Protein AF-A0A2W6AN87-F1 (afdb_monomer)

Mean predicted aligned error: 5.64 Å

Nearest PDB structures (foldseek):
  4hks-assembly1_A  TM=5.174E-01  e=5.617E+00  Drosophila melanogaster

Sequence (117 aa):
MNGLIIDWFTMPALILEIGVLLLALALFRYARVLGELLEIIQKPPLEVLVMVAAVVLILTFVIPNYIASAIFSPNLTANAQMKVYLDIFRAVSFIGMLVASVLVAIPSMLYLLWTSR

Structure (mmCIF, N/CA/C/O backbone):
data_AF-A0A2W6AN87-F1
#
_entry.id   AF-A0A2W6AN87-F1
#
loop_
_atom_site.group_PDB
_atom_site.id
_atom_site.type_symbol
_atom_site.label_atom_id
_atom_site.label_alt_id
_atom_site.label_comp_id
_atom_site.label_asym_id
_atom_site.label_entity_id
_atom_site.label_seq_id
_atom_site.pdbx_PDB_ins_code
_atom_site.Cartn_x
_atom_site.Cartn_y
_atom_site.Cartn_z
_atom_site.occupancy
_atom_site.B_iso_or_equiv
_atom_site.auth_seq_id
_atom_site.auth_comp_id
_atom_site.auth_asym_id
_atom_site.auth_atom_id
_atom_site.pdbx_PDB_model_num
ATOM 1 N N . MET A 1 1 ? 18.279 3.377 -32.756 1.00 45.69 1 MET A N 1
ATOM 2 C CA . MET A 1 1 ? 17.679 3.934 -31.525 1.00 45.69 1 MET A CA 1
ATOM 3 C C . MET A 1 1 ? 16.524 3.021 -31.169 1.00 45.69 1 MET A C 1
ATOM 5 O O . MET A 1 1 ? 15.525 3.043 -31.873 1.00 45.69 1 MET A O 1
ATOM 9 N N . ASN A 1 2 ? 16.698 2.139 -30.185 1.00 57.47 2 ASN A N 1
ATOM 10 C CA . ASN A 1 2 ? 15.614 1.252 -29.762 1.00 57.47 2 ASN A CA 1
ATOM 11 C C . ASN A 1 2 ? 14.654 2.085 -28.908 1.00 57.47 2 ASN A C 1
ATOM 13 O O . ASN A 1 2 ? 15.060 2.607 -27.871 1.00 57.47 2 ASN A O 1
ATOM 17 N N . GLY A 1 3 ? 13.435 2.298 -29.402 1.00 70.31 3 GLY A N 1
ATOM 18 C CA . GLY A 1 3 ? 12.391 3.011 -28.668 1.00 70.31 3 GLY A CA 1
ATOM 19 C C . GLY A 1 3 ? 11.974 2.239 -27.416 1.00 70.31 3 GLY A C 1
ATOM 20 O O . GLY A 1 3 ? 12.053 1.013 -27.393 1.00 70.31 3 GLY A O 1
ATOM 21 N N . LEU A 1 4 ? 11.544 2.961 -26.378 1.00 74.88 4 LEU A N 1
ATOM 22 C CA . LEU A 1 4 ? 10.932 2.357 -25.194 1.00 74.88 4 LEU A CA 1
ATOM 23 C C . LEU A 1 4 ? 9.649 1.631 -25.606 1.00 74.88 4 LEU A C 1
ATOM 25 O O . LEU A 1 4 ? 8.747 2.245 -26.177 1.00 74.88 4 LEU A O 1
ATOM 29 N N . ILE A 1 5 ? 9.571 0.339 -25.300 1.00 78.69 5 ILE A N 1
ATOM 30 C CA . ILE A 1 5 ? 8.353 -0.451 -25.476 1.00 78.69 5 ILE A CA 1
ATOM 31 C C . ILE A 1 5 ? 7.508 -0.266 -24.218 1.00 78.69 5 ILE A C 1
ATOM 33 O O . ILE A 1 5 ? 7.980 -0.551 -23.120 1.00 78.69 5 ILE A O 1
ATOM 37 N N . ILE A 1 6 ? 6.280 0.223 -24.366 1.00 79.50 6 ILE A N 1
ATOM 38 C CA . ILE A 1 6 ? 5.330 0.343 -23.257 1.00 79.50 6 ILE A CA 1
ATOM 39 C C . ILE A 1 6 ? 4.225 -0.675 -23.497 1.00 79.50 6 ILE A C 1
ATOM 41 O O . ILE A 1 6 ? 3.500 -0.570 -24.487 1.00 79.50 6 ILE A O 1
A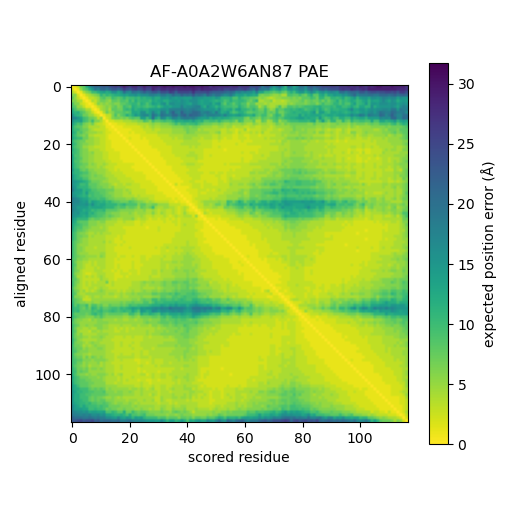TOM 45 N N . ASP A 1 7 ? 4.109 -1.650 -22.601 1.00 81.56 7 ASP A N 1
ATOM 46 C CA . ASP A 1 7 ? 3.054 -2.657 -22.657 1.00 81.56 7 ASP A CA 1
ATOM 47 C C . ASP A 1 7 ? 1.995 -2.364 -21.589 1.00 81.56 7 ASP A C 1
ATOM 49 O O . ASP A 1 7 ? 2.131 -2.696 -20.412 1.00 81.56 7 ASP A O 1
ATOM 53 N N . TRP A 1 8 ? 0.925 -1.705 -22.031 1.00 73.94 8 TRP A N 1
ATOM 54 C CA . TRP A 1 8 ? -0.214 -1.319 -21.199 1.00 73.94 8 TRP A CA 1
ATOM 55 C C . TRP A 1 8 ? -1.076 -2.511 -20.755 1.00 73.94 8 TRP A C 1
ATOM 57 O O . TRP A 1 8 ? -1.910 -2.355 -19.867 1.00 73.94 8 TRP A O 1
ATOM 67 N N . PHE A 1 9 ? -0.896 -3.692 -21.359 1.00 76.81 9 PHE A N 1
ATOM 68 C CA . PHE A 1 9 ? -1.702 -4.886 -21.100 1.00 76.81 9 PHE A CA 1
ATOM 69 C C . PHE A 1 9 ? -0.839 -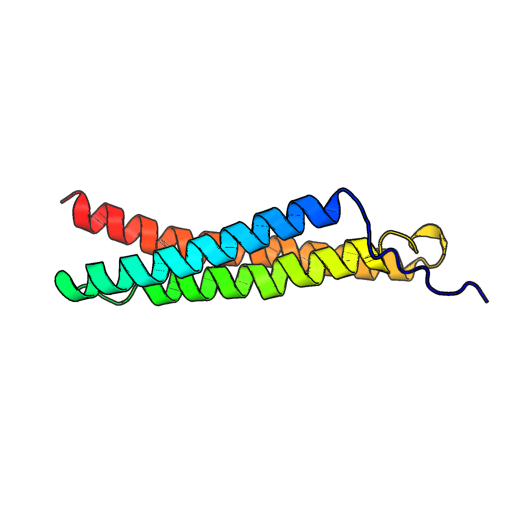6.087 -20.711 1.00 76.81 9 PHE A C 1
ATOM 71 O O . PHE A 1 9 ? -1.041 -7.212 -21.174 1.00 76.81 9 PHE A O 1
ATOM 78 N N . THR A 1 10 ? 0.086 -5.864 -19.779 1.00 71.50 10 THR A N 1
ATOM 79 C CA . THR A 1 10 ? 0.908 -6.927 -19.199 1.00 71.50 10 THR A CA 1
ATOM 80 C C . THR A 1 10 ? 0.090 -7.819 -18.262 1.00 71.50 10 THR A C 1
ATOM 82 O O . THR A 1 10 ? 0.043 -7.641 -17.044 1.00 71.50 10 THR A O 1
ATOM 85 N N . MET A 1 11 ? -0.550 -8.851 -18.812 1.00 62.66 11 MET A N 1
ATOM 86 C CA . MET A 1 11 ? -0.975 -9.998 -18.004 1.00 62.66 11 MET A CA 1
ATOM 87 C C . MET A 1 11 ? 0.276 -10.802 -17.611 1.00 62.66 11 MET A C 1
ATOM 89 O O . MET A 1 11 ? 1.048 -11.158 -18.501 1.00 62.66 11 MET A O 1
ATOM 93 N N . PRO A 1 12 ? 0.532 -11.090 -16.315 1.00 70.31 12 PRO A N 1
ATOM 94 C CA . PRO A 1 12 ? -0.415 -11.145 -15.189 1.00 70.31 12 PRO A CA 1
ATOM 95 C C . PRO A 1 12 ? -0.447 -9.929 -14.235 1.00 70.31 12 PRO A C 1
ATOM 97 O O . PRO A 1 12 ? -1.210 -9.961 -13.269 1.00 70.31 12 PRO A O 1
ATOM 100 N N . ALA A 1 13 ? 0.348 -8.878 -14.454 1.00 76.44 13 ALA A N 1
ATOM 101 C CA . ALA A 1 13 ? 0.477 -7.757 -13.512 1.00 76.44 13 ALA A CA 1
ATOM 102 C C . ALA A 1 13 ? -0.854 -7.035 -13.246 1.00 76.44 13 ALA A C 1
ATOM 104 O O . ALA A 1 13 ? -1.214 -6.815 -12.090 1.00 76.44 13 ALA A O 1
ATOM 105 N N . LEU A 1 14 ? -1.655 -6.821 -14.295 1.00 81.56 14 LEU A N 1
ATOM 106 C CA . LEU A 1 14 ? -2.985 -6.213 -14.175 1.00 81.56 14 LEU A CA 1
ATOM 107 C C . LEU A 1 14 ? -3.909 -6.948 -13.191 1.00 81.56 14 LEU A C 1
ATOM 109 O O . LEU A 1 14 ? -4.646 -6.314 -12.442 1.00 81.56 14 LEU A O 1
ATOM 113 N N . ILE A 1 15 ? -3.878 -8.284 -13.164 1.00 87.19 15 ILE A N 1
ATOM 114 C CA . ILE A 1 15 ? -4.733 -9.073 -12.260 1.00 87.19 15 ILE A CA 1
ATOM 115 C C . ILE A 1 15 ? -4.330 -8.821 -10.805 1.00 87.19 15 ILE A C 1
ATOM 117 O O . ILE A 1 15 ? -5.191 -8.641 -9.942 1.00 87.19 15 ILE A O 1
ATOM 121 N N . LEU A 1 16 ? -3.023 -8.791 -10.537 1.00 86.69 16 LEU A N 1
ATOM 122 C CA . LEU A 1 16 ? -2.487 -8.550 -9.202 1.00 86.69 16 LEU A CA 1
ATOM 123 C C . LEU A 1 16 ? -2.806 -7.130 -8.726 1.00 86.69 16 LEU A C 1
ATOM 125 O O . LEU A 1 16 ? -3.275 -6.948 -7.606 1.00 86.69 16 LEU A O 1
ATOM 129 N N . GLU A 1 17 ? -2.603 -6.135 -9.584 1.00 86.31 17 GLU A N 1
ATOM 130 C CA . GLU A 1 17 ? -2.898 -4.736 -9.282 1.00 86.31 17 GLU A CA 1
ATOM 131 C C . GLU A 1 17 ? -4.380 -4.512 -9.010 1.00 86.31 17 GLU A C 1
ATOM 133 O O . GLU A 1 17 ? -4.713 -3.902 -7.997 1.00 86.31 17 GLU A O 1
ATOM 138 N N . ILE A 1 18 ? -5.273 -5.057 -9.846 1.00 90.31 18 ILE A N 1
ATOM 139 C CA . ILE A 1 18 ? -6.722 -4.990 -9.618 1.00 90.31 18 ILE A CA 1
ATOM 140 C C . ILE A 1 18 ? -7.072 -5.644 -8.279 1.00 90.31 18 ILE A C 1
ATOM 142 O O . ILE A 1 18 ? -7.810 -5.058 -7.489 1.00 90.31 18 ILE A O 1
ATOM 146 N N . GLY A 1 19 ? -6.513 -6.822 -7.987 1.00 91.06 19 GLY A N 1
ATOM 147 C CA . GLY A 1 19 ? -6.719 -7.504 -6.710 1.00 91.06 19 GLY A CA 1
ATOM 148 C C . GLY A 1 19 ? -6.300 -6.651 -5.509 1.00 91.06 19 GLY A C 1
ATOM 149 O O . GLY A 1 19 ? -7.056 -6.528 -4.544 1.00 91.06 19 GLY A O 1
ATOM 150 N N . VAL A 1 20 ? -5.133 -6.004 -5.571 1.00 90.31 20 VAL A N 1
ATOM 151 C CA . VAL A 1 20 ? -4.639 -5.151 -4.477 1.00 90.31 20 VAL A CA 1
ATOM 152 C C . VAL A 1 20 ? -5.389 -3.820 -4.394 1.00 90.31 20 VAL A C 1
ATOM 154 O O . VAL A 1 20 ? -5.604 -3.307 -3.299 1.00 90.31 20 VAL A O 1
ATOM 157 N N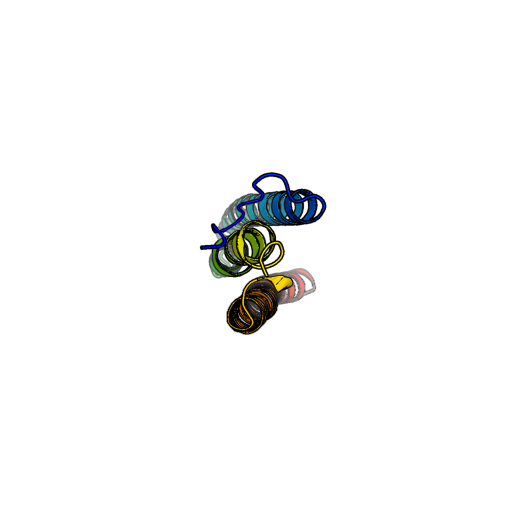 . LEU A 1 21 ? -5.859 -3.276 -5.513 1.00 92.62 21 LEU A N 1
ATOM 158 C CA . LEU A 1 21 ? -6.681 -2.067 -5.536 1.00 92.62 21 LEU A CA 1
ATOM 159 C C . LEU A 1 21 ? -8.058 -2.339 -4.910 1.00 92.62 21 LEU A C 1
ATOM 161 O O . LEU A 1 21 ? -8.526 -1.560 -4.079 1.00 92.62 21 LEU A O 1
ATOM 165 N N . LEU A 1 22 ? -8.662 -3.492 -5.216 1.00 94.62 22 LEU A N 1
ATOM 166 C CA . LEU A 1 22 ? -9.874 -3.969 -4.546 1.00 94.62 22 LEU A CA 1
ATOM 167 C C . LEU A 1 22 ? -9.641 -4.199 -3.047 1.00 94.62 22 LEU A C 1
ATOM 169 O O . LEU A 1 22 ? -10.483 -3.809 -2.240 1.00 94.62 22 LEU A O 1
ATOM 173 N N . LEU A 1 23 ? -8.494 -4.768 -2.658 1.00 92.75 23 LEU A N 1
ATOM 174 C CA . LEU A 1 23 ? -8.109 -4.910 -1.251 1.00 92.75 23 LEU A CA 1
ATOM 175 C C . LEU A 1 23 ? -7.999 -3.545 -0.556 1.00 92.75 23 LEU A C 1
ATOM 177 O O . LEU A 1 23 ? -8.547 -3.369 0.528 1.00 92.75 23 LEU A O 1
ATOM 181 N N . ALA A 1 24 ? -7.338 -2.564 -1.174 1.00 92.19 24 ALA A N 1
ATOM 182 C CA . ALA A 1 24 ? -7.225 -1.217 -0.622 1.00 92.19 24 ALA A CA 1
ATOM 183 C C . ALA A 1 24 ? -8.607 -0.564 -0.455 1.00 92.19 24 ALA A C 1
ATOM 185 O O . ALA A 1 24 ? -8.898 0.011 0.594 1.00 92.19 24 ALA A O 1
ATOM 186 N N . LEU A 1 25 ? -9.499 -0.713 -1.440 1.00 94.19 25 LEU A N 1
ATOM 187 C CA . LEU A 1 25 ? -10.877 -0.229 -1.349 1.00 94.19 25 LEU A CA 1
ATOM 188 C C . LEU A 1 25 ? -11.656 -0.914 -0.213 1.00 94.19 25 LEU A C 1
ATOM 190 O O . LEU A 1 25 ? -12.384 -0.252 0.531 1.00 94.19 25 LEU A O 1
ATOM 194 N N . ALA A 1 26 ? -11.478 -2.226 -0.045 1.00 93.31 26 ALA A N 1
ATOM 195 C CA . ALA A 1 26 ? -12.071 -2.973 1.058 1.00 93.31 26 ALA A CA 1
ATOM 196 C C . ALA A 1 26 ? -11.558 -2.474 2.419 1.00 93.31 26 ALA A C 1
ATOM 198 O 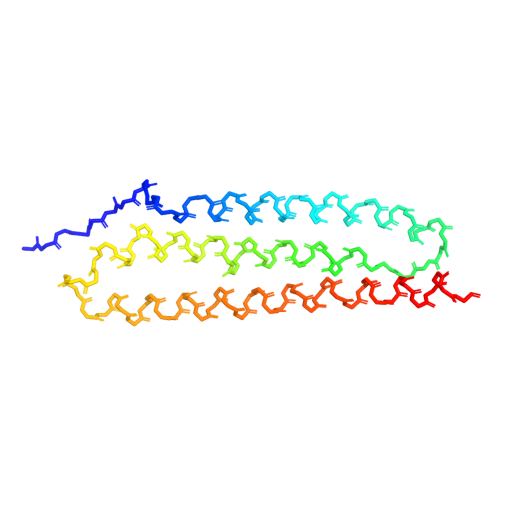O . ALA A 1 26 ? -12.363 -2.267 3.327 1.00 93.31 26 ALA A O 1
ATOM 199 N N . LEU A 1 27 ? -10.256 -2.193 2.547 1.00 92.44 27 LEU A N 1
ATOM 200 C CA . LEU A 1 27 ? -9.667 -1.613 3.759 1.00 92.44 27 LEU A CA 1
ATOM 201 C C . LEU A 1 27 ? -10.220 -0.216 4.058 1.00 92.44 27 LEU A C 1
ATOM 203 O O . LEU A 1 27 ? -10.534 0.066 5.209 1.00 92.44 27 LEU A O 1
ATOM 207 N N . PHE A 1 28 ? -10.419 0.634 3.047 1.00 92.25 28 PHE A N 1
ATOM 208 C CA . PHE A 1 28 ? -11.084 1.929 3.226 1.00 92.25 28 PHE A CA 1
ATOM 209 C C . PHE A 1 28 ? -12.508 1.774 3.758 1.00 92.25 28 PHE A C 1
ATOM 211 O O . PHE A 1 28 ? -12.913 2.468 4.695 1.00 92.25 28 PHE A O 1
ATOM 218 N N . ARG A 1 29 ? -13.283 0.858 3.166 1.00 92.19 29 ARG A N 1
ATOM 219 C CA . ARG A 1 29 ? -14.657 0.612 3.606 1.00 92.19 29 ARG A CA 1
ATOM 220 C C . ARG A 1 29 ? -14.692 0.066 5.029 1.00 92.19 29 ARG A C 1
ATOM 222 O O . ARG A 1 29 ? -15.537 0.505 5.807 1.00 92.19 29 ARG A O 1
ATOM 229 N N . TYR A 1 30 ? -13.779 -0.846 5.353 1.00 90.38 30 TYR A N 1
ATOM 230 C CA . TYR A 1 30 ? -13.621 -1.414 6.685 1.00 90.38 30 TYR A CA 1
ATOM 231 C C . TYR A 1 30 ? -13.210 -0.355 7.711 1.00 90.38 30 TYR A C 1
ATOM 233 O O . TYR A 1 30 ? -13.850 -0.266 8.751 1.00 90.38 30 TYR A O 1
ATOM 241 N N . ALA A 1 31 ? -12.223 0.493 7.405 1.00 90.88 31 ALA A N 1
ATOM 242 C CA . ALA A 1 31 ? -11.789 1.582 8.279 1.00 90.88 31 ALA A CA 1
ATOM 243 C C . ALA A 1 31 ? -12.969 2.485 8.661 1.00 90.88 31 ALA A C 1
ATOM 245 O O . ALA A 1 31 ? -13.172 2.774 9.833 1.00 90.88 31 ALA A O 1
ATOM 246 N N . ARG A 1 32 ? -13.820 2.846 7.695 1.00 91.25 32 ARG A N 1
ATOM 247 C CA . ARG A 1 32 ? -15.014 3.654 7.971 1.00 91.25 32 ARG A CA 1
ATOM 248 C C . ARG A 1 32 ? -15.969 2.988 8.967 1.00 91.25 32 ARG A C 1
ATOM 250 O O . ARG A 1 32 ? -16.405 3.638 9.906 1.00 91.25 32 ARG A O 1
ATOM 257 N N . VAL A 1 33 ? -16.272 1.702 8.773 1.00 91.44 33 VAL A N 1
ATOM 258 C CA . VAL A 1 33 ? -17.147 0.950 9.694 1.00 91.44 33 VAL A CA 1
ATOM 259 C C . VAL A 1 33 ? -16.496 0.810 11.069 1.00 91.44 33 VAL A C 1
ATOM 261 O O . VAL A 1 33 ? -17.160 0.977 12.084 1.00 91.44 33 VAL A O 1
ATOM 264 N N . LEU A 1 34 ? -15.192 0.528 11.112 1.00 89.38 34 LEU A N 1
ATOM 265 C CA . LEU A 1 34 ? -14.444 0.416 12.357 1.00 89.38 34 LEU A CA 1
ATOM 266 C C . LEU A 1 34 ? -14.468 1.735 13.139 1.00 89.38 34 LEU A C 1
ATOM 268 O O . LEU A 1 34 ? -14.684 1.697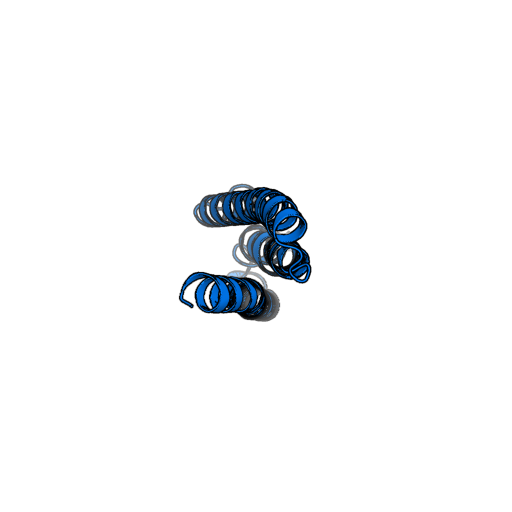 14.343 1.00 89.38 34 LEU A O 1
ATOM 272 N N . GLY A 1 35 ? -14.305 2.877 12.469 1.00 89.50 35 GLY A N 1
ATOM 273 C CA . GLY A 1 35 ? -14.378 4.195 13.102 1.00 89.50 35 GLY A CA 1
ATOM 274 C C . GLY A 1 35 ? -15.739 4.453 13.747 1.00 89.50 35 GLY A C 1
ATOM 275 O O . GLY A 1 35 ? -15.797 4.780 14.928 1.00 89.50 35 GLY A O 1
ATOM 276 N N . GLU A 1 36 ? -16.829 4.197 13.014 1.00 90.38 36 GLU A N 1
ATOM 277 C CA . GLU A 1 36 ? -18.198 4.313 13.546 1.00 90.38 36 GLU A CA 1
ATOM 278 C C . GLU A 1 36 ? -18.400 3.420 14.786 1.00 90.38 36 GLU A C 1
ATOM 280 O O . GLU A 1 36 ? -18.984 3.843 15.782 1.00 90.38 36 GLU A O 1
ATOM 285 N N . LEU A 1 37 ? -17.868 2.192 14.771 1.00 87.81 37 LEU A N 1
ATOM 286 C CA . LEU A 1 37 ? -17.947 1.282 15.916 1.00 87.81 37 LEU A CA 1
ATOM 287 C C . LEU A 1 37 ? -17.111 1.758 17.109 1.00 87.81 37 LEU A C 1
ATOM 289 O O . LEU A 1 37 ? -17.586 1.693 18.241 1.00 87.81 37 LEU A O 1
ATOM 293 N N . LEU A 1 38 ? -15.878 2.216 16.876 1.00 87.69 38 LEU A N 1
ATOM 294 C CA . LEU A 1 38 ? -14.961 2.681 17.922 1.00 87.69 38 LEU A CA 1
ATOM 295 C C . LEU A 1 38 ? -15.471 3.945 18.611 1.00 87.69 38 LEU A C 1
ATOM 297 O O . LEU A 1 38 ? -15.319 4.068 19.828 1.00 87.69 38 LEU A O 1
ATOM 301 N N . GLU A 1 39 ? -16.119 4.833 17.859 1.00 89.69 39 GLU A N 1
ATOM 302 C CA . GLU A 1 39 ? -16.777 6.026 18.386 1.00 89.69 39 GLU A CA 1
ATOM 303 C C . GLU A 1 39 ? -17.896 5.653 19.370 1.00 89.69 39 GLU A C 1
ATOM 305 O O . GLU A 1 39 ? -17.945 6.187 20.480 1.00 89.69 39 GLU A O 1
ATOM 310 N N . ILE A 1 40 ? -18.725 4.659 19.025 1.00 89.56 40 ILE A N 1
ATOM 311 C CA . ILE A 1 40 ? -19.803 4.163 19.897 1.00 89.56 40 ILE A CA 1
ATOM 312 C C . ILE A 1 40 ? -19.248 3.630 21.225 1.00 89.56 40 ILE A C 1
ATOM 314 O O . ILE A 1 40 ? -19.823 3.882 22.284 1.00 89.56 40 ILE A O 1
ATOM 318 N N . ILE A 1 41 ? -18.124 2.909 21.190 1.00 86.31 41 ILE A N 1
ATOM 319 C CA . ILE A 1 41 ? -17.496 2.335 22.391 1.00 86.31 41 ILE A CA 1
ATOM 320 C C . ILE A 1 41 ? -16.454 3.258 23.049 1.00 86.31 41 ILE A C 1
ATOM 322 O O . ILE A 1 41 ? -15.746 2.820 23.960 1.00 86.31 41 ILE A O 1
ATOM 326 N N . GLN A 1 42 ? -16.354 4.519 22.605 1.00 87.06 42 GLN A N 1
ATOM 327 C CA . GLN A 1 42 ? -15.419 5.541 23.104 1.00 87.06 42 GLN A CA 1
ATOM 328 C C . GLN A 1 42 ? -13.956 5.063 23.165 1.00 87.06 42 GLN A C 1
ATOM 330 O O . GLN A 1 42 ? -13.219 5.330 24.119 1.00 87.06 42 GLN A O 1
ATOM 335 N N . LYS A 1 43 ? -13.525 4.307 22.152 1.00 86.00 43 LYS A N 1
ATOM 336 C CA . LYS A 1 43 ? -12.147 3.817 22.010 1.00 86.00 43 LYS A CA 1
ATOM 337 C C . LYS A 1 43 ? -11.344 4.722 21.069 1.00 86.00 43 LYS A C 1
ATOM 339 O O . LYS A 1 43 ? -11.932 5.466 20.290 1.00 86.00 43 LYS A O 1
ATOM 344 N N . PRO A 1 44 ? -9.999 4.707 21.149 1.00 86.62 44 PRO A N 1
ATOM 345 C CA . PRO A 1 44 ? -9.182 5.570 20.304 1.00 86.62 44 PRO A CA 1
ATOM 346 C C . PRO A 1 44 ? -9.337 5.217 18.813 1.00 86.62 44 PRO A C 1
ATOM 348 O O . PRO A 1 44 ? -9.611 4.055 18.496 1.00 86.62 44 PRO A O 1
ATOM 351 N N . PRO A 1 45 ? -9.119 6.196 17.914 1.00 88.00 45 PRO A N 1
ATOM 352 C CA . PRO A 1 45 ? -9.420 6.081 16.489 1.00 88.00 45 PRO A CA 1
ATOM 353 C C . PRO A 1 45 ? -8.391 5.213 15.747 1.00 88.00 45 PRO A C 1
ATOM 355 O O . PRO A 1 45 ? -7.421 5.695 15.154 1.00 88.00 45 PRO A O 1
ATOM 358 N N . LEU A 1 46 ? -8.564 3.895 15.821 1.00 89.62 46 LEU A N 1
ATOM 359 C CA . LEU A 1 46 ? -7.699 2.912 15.165 1.00 89.62 46 LEU A CA 1
ATOM 360 C C . LEU A 1 46 ? -7.956 2.795 13.656 1.00 89.62 46 LEU A C 1
ATOM 362 O O . LEU A 1 46 ? -7.105 2.285 12.924 1.00 89.62 46 LEU A O 1
ATOM 366 N N . GLU A 1 47 ? -9.095 3.285 13.173 1.00 90.81 47 GLU A N 1
ATOM 367 C CA . GLU A 1 47 ? -9.449 3.320 11.757 1.00 90.81 47 GLU A CA 1
ATOM 368 C C . GLU A 1 47 ? -8.452 4.112 10.915 1.00 90.81 47 GLU A C 1
ATOM 370 O O . GLU A 1 47 ? -8.205 3.756 9.762 1.00 90.81 47 GLU A O 1
ATOM 375 N N . VAL A 1 48 ? -7.825 5.136 11.502 1.00 91.31 48 VAL A N 1
ATOM 376 C CA . VAL A 1 48 ? -6.833 5.975 10.824 1.00 91.31 48 VAL A CA 1
ATOM 377 C C . VAL A 1 48 ? -5.655 5.127 10.344 1.00 91.31 48 VAL A C 1
ATOM 379 O O . VAL A 1 48 ? -5.211 5.286 9.210 1.00 91.31 48 VAL A O 1
ATOM 382 N N . LEU A 1 49 ? -5.187 4.169 11.152 1.00 92.44 49 LEU A N 1
ATOM 383 C CA . LEU A 1 49 ? -4.080 3.282 10.774 1.00 92.44 49 LEU A CA 1
ATOM 384 C C . LEU A 1 49 ? -4.447 2.394 9.582 1.00 92.44 49 LEU A C 1
ATOM 386 O O . LEU A 1 49 ? -3.644 2.226 8.664 1.00 92.44 49 LEU A O 1
ATOM 390 N N . VAL A 1 50 ? -5.675 1.874 9.561 1.00 92.75 50 VAL A N 1
ATOM 391 C CA . VAL A 1 50 ? -6.160 1.031 8.460 1.00 92.75 50 VAL A CA 1
ATOM 392 C C . VAL A 1 50 ? -6.359 1.848 7.182 1.00 92.75 50 VAL A C 1
ATOM 394 O O . VAL A 1 50 ? -6.018 1.392 6.090 1.00 92.75 50 VAL A O 1
ATOM 397 N N . MET A 1 51 ? -6.847 3.082 7.312 1.00 94.12 51 MET A N 1
ATOM 398 C CA . MET A 1 51 ? -6.991 4.011 6.194 1.00 94.12 51 MET A CA 1
ATOM 399 C C . MET A 1 51 ? -5.626 4.373 5.593 1.00 94.12 51 MET A C 1
ATOM 401 O O . MET A 1 51 ? -5.449 4.319 4.376 1.00 94.12 51 MET A O 1
ATOM 405 N N . VAL A 1 52 ? -4.631 4.664 6.439 1.00 94.56 52 VAL A N 1
ATOM 406 C CA . VAL A 1 52 ? -3.250 4.913 6.001 1.00 94.56 52 VAL A CA 1
ATOM 407 C C . VAL A 1 52 ? -2.661 3.670 5.335 1.00 94.56 52 VAL A C 1
ATOM 409 O O . VAL A 1 52 ? -2.023 3.798 4.294 1.00 94.56 52 VAL A O 1
ATOM 412 N N . ALA A 1 53 ? -2.919 2.464 5.851 1.00 93.94 53 ALA A N 1
ATOM 413 C CA . ALA A 1 53 ? -2.457 1.227 5.221 1.00 93.94 53 ALA A CA 1
ATOM 414 C C . ALA A 1 53 ? -2.992 1.057 3.789 1.00 93.94 53 ALA A C 1
ATOM 416 O O . ALA A 1 53 ? -2.237 0.681 2.891 1.00 93.94 53 ALA A O 1
ATOM 417 N N . ALA A 1 54 ? -4.269 1.378 3.558 1.00 93.19 54 ALA A N 1
ATOM 418 C CA . ALA A 1 54 ? -4.873 1.336 2.229 1.00 93.19 54 ALA A CA 1
ATOM 419 C C . ALA A 1 54 ? -4.191 2.316 1.258 1.00 93.19 54 ALA A C 1
ATOM 421 O O . ALA A 1 54 ? -3.864 1.947 0.129 1.00 93.19 54 ALA A O 1
ATOM 422 N N . VAL A 1 55 ? -3.913 3.543 1.711 1.00 95.00 55 VAL A N 1
ATOM 423 C CA . VAL A 1 55 ? -3.168 4.542 0.924 1.00 95.00 55 VAL A CA 1
ATOM 424 C C . VAL A 1 55 ? -1.752 4.054 0.621 1.00 95.00 55 VAL A C 1
ATOM 426 O O . VAL A 1 55 ? -1.305 4.136 -0.523 1.00 95.00 55 VAL A O 1
ATOM 429 N N . VAL A 1 56 ? -1.054 3.511 1.623 1.00 94.94 56 VAL A N 1
ATOM 430 C CA . VAL A 1 56 ? 0.302 2.976 1.466 1.00 94.94 56 VAL A CA 1
ATOM 431 C C . VAL A 1 56 ? 0.317 1.870 0.414 1.00 94.94 56 VAL A C 1
ATOM 433 O O . VAL A 1 56 ? 1.162 1.926 -0.476 1.00 94.94 56 VAL A O 1
ATOM 436 N N . LEU A 1 57 ? -0.632 0.926 0.432 1.00 93.38 57 LEU A N 1
ATOM 437 C CA . LEU A 1 57 ? -0.723 -0.125 -0.593 1.00 93.38 57 LEU A CA 1
ATOM 438 C C . LEU A 1 57 ? -0.851 0.451 -2.005 1.00 93.38 57 LEU A C 1
ATOM 440 O O . LEU A 1 57 ? -0.158 0.003 -2.916 1.00 93.38 57 LEU A O 1
ATOM 444 N N . ILE A 1 58 ? -1.684 1.471 -2.201 1.00 93.50 58 ILE A N 1
ATOM 445 C CA . ILE A 1 58 ? -1.846 2.083 -3.525 1.00 93.50 58 ILE A CA 1
ATOM 446 C C . ILE A 1 58 ? -0.537 2.749 -3.972 1.00 93.50 58 ILE A C 1
ATOM 448 O O . ILE A 1 58 ? -0.045 2.484 -5.070 1.00 93.50 58 ILE A O 1
ATOM 452 N N . LEU A 1 59 ? 0.048 3.587 -3.114 1.00 94.56 59 LEU A N 1
ATOM 453 C CA . LEU A 1 59 ? 1.209 4.407 -3.469 1.00 94.56 59 LEU A CA 1
ATOM 454 C C . LEU A 1 59 ? 2.497 3.603 -3.632 1.00 94.56 59 LEU A C 1
ATOM 456 O O . LEU A 1 59 ? 3.340 3.951 -4.455 1.00 94.56 59 LEU A O 1
ATOM 460 N N . THR A 1 60 ? 2.668 2.553 -2.836 1.00 93.62 60 THR A N 1
ATOM 461 C CA . THR A 1 60 ? 3.939 1.823 -2.753 1.00 93.62 60 THR A CA 1
ATOM 462 C C . THR A 1 60 ? 3.890 0.468 -3.444 1.00 93.62 60 THR A C 1
ATOM 464 O O . THR A 1 60 ? 4.922 0.011 -3.931 1.00 93.62 60 THR A O 1
ATOM 467 N N . PHE A 1 61 ? 2.713 -0.150 -3.573 1.00 92.88 61 PHE A N 1
ATOM 468 C CA . PHE A 1 61 ? 2.557 -1.409 -4.295 1.00 92.88 61 PHE A CA 1
ATOM 469 C C . PHE A 1 61 ? 1.919 -1.213 -5.670 1.00 92.88 61 PHE A C 1
ATOM 471 O O . PHE A 1 61 ? 2.581 -1.485 -6.663 1.00 92.88 61 PHE A O 1
ATOM 478 N N . VAL A 1 62 ? 0.679 -0.719 -5.754 1.00 91.50 62 VAL A N 1
ATOM 479 C CA . VAL A 1 62 ? -0.081 -0.707 -7.022 1.00 91.50 62 VAL A CA 1
ATOM 480 C C . VAL A 1 62 ? 0.632 0.119 -8.093 1.00 91.50 62 VAL A C 1
ATOM 482 O O . VAL A 1 62 ? 0.920 -0.394 -9.171 1.00 91.50 62 VAL A O 1
ATOM 485 N N . ILE A 1 63 ? 0.979 1.373 -7.785 1.00 91.12 63 ILE A N 1
ATOM 486 C CA . ILE A 1 63 ? 1.642 2.258 -8.755 1.00 91.12 63 ILE A CA 1
ATOM 487 C C . ILE A 1 63 ? 3.033 1.723 -9.138 1.00 91.12 63 ILE A C 1
ATOM 489 O O . ILE A 1 63 ? 3.299 1.575 -10.334 1.00 91.12 63 ILE A O 1
ATOM 493 N N . PRO A 1 64 ? 3.939 1.399 -8.191 1.00 91.94 64 PRO A N 1
ATOM 494 C CA . PRO A 1 64 ? 5.284 0.971 -8.562 1.00 91.94 64 PRO A CA 1
ATOM 495 C C . PRO A 1 64 ? 5.307 -0.394 -9.256 1.00 91.94 64 PRO A C 1
ATOM 497 O O . PRO A 1 64 ? 6.118 -0.592 -10.159 1.00 91.94 64 PRO A O 1
ATOM 500 N N . ASN A 1 65 ? 4.410 -1.314 -8.887 1.00 90.69 65 ASN A N 1
ATOM 501 C CA . ASN A 1 65 ? 4.292 -2.613 -9.547 1.00 90.69 65 ASN A CA 1
ATOM 502 C C . ASN A 1 65 ? 3.842 -2.466 -11.006 1.00 90.69 65 ASN A C 1
ATOM 504 O O . ASN A 1 65 ? 4.460 -3.079 -11.874 1.00 90.69 65 ASN A O 1
ATOM 508 N N . TYR A 1 66 ? 2.876 -1.581 -11.277 1.00 89.62 66 TYR A N 1
ATOM 509 C CA . TYR A 1 66 ? 2.422 -1.290 -12.638 1.00 89.62 66 TYR A CA 1
ATOM 510 C C . TYR A 1 66 ? 3.507 -0.666 -13.508 1.00 89.62 66 TYR A C 1
ATOM 512 O O . TYR A 1 66 ? 3.724 -1.059 -14.650 1.00 89.62 66 TYR A O 1
ATOM 520 N N . ILE A 1 67 ? 4.257 0.290 -12.961 1.00 89.06 67 ILE A N 1
ATOM 521 C CA . ILE A 1 67 ? 5.389 0.893 -13.677 1.00 89.06 67 ILE A CA 1
ATOM 522 C C . ILE A 1 67 ? 6.448 -0.179 -13.980 1.00 89.06 67 ILE A C 1
ATOM 524 O O . ILE A 1 67 ? 6.966 -0.267 -15.097 1.00 89.06 67 ILE A O 1
ATOM 528 N N . ALA A 1 68 ? 6.755 -1.026 -12.997 1.00 89.19 68 ALA A N 1
ATOM 529 C CA . ALA A 1 68 ? 7.699 -2.122 -13.147 1.00 89.19 68 ALA A CA 1
ATOM 530 C C . ALA A 1 68 ? 7.272 -3.135 -14.220 1.00 89.19 68 ALA A C 1
ATOM 532 O O . ALA A 1 68 ? 8.115 -3.573 -15.009 1.00 89.19 68 ALA A O 1
ATOM 533 N N . SER A 1 69 ? 5.990 -3.494 -14.272 1.00 87.94 69 SER A N 1
ATOM 534 C CA . SER A 1 69 ? 5.446 -4.451 -15.234 1.00 87.94 69 SER A CA 1
ATOM 535 C C . SER A 1 69 ? 5.322 -3.859 -16.638 1.00 87.94 69 SER A C 1
ATOM 537 O O . SER A 1 69 ? 5.823 -4.467 -17.580 1.00 87.94 69 SER A O 1
ATOM 539 N N . ALA A 1 70 ? 4.738 -2.669 -16.782 1.00 87.25 70 ALA A N 1
ATOM 540 C CA . ALA A 1 70 ? 4.418 -2.064 -18.074 1.00 87.25 70 ALA A CA 1
ATOM 541 C C . ALA A 1 70 ? 5.620 -1.414 -18.777 1.00 87.25 70 ALA A C 1
ATOM 543 O O . ALA A 1 70 ? 5.654 -1.344 -20.008 1.00 87.25 70 ALA A O 1
ATOM 544 N N . ILE A 1 71 ? 6.604 -0.920 -18.013 1.00 87.19 71 ILE A N 1
ATOM 545 C CA . ILE A 1 71 ? 7.722 -0.128 -18.551 1.00 87.19 71 ILE A CA 1
ATOM 546 C C . ILE A 1 71 ? 9.056 -0.852 -18.378 1.00 87.19 71 ILE A C 1
ATOM 548 O O . ILE A 1 71 ? 9.818 -0.963 -19.335 1.00 87.19 71 ILE A O 1
ATOM 552 N N . PHE A 1 72 ? 9.386 -1.357 -17.188 1.00 87.88 72 PHE A N 1
ATOM 553 C CA . PHE A 1 72 ? 10.740 -1.885 -16.960 1.00 87.88 72 PHE A CA 1
ATOM 554 C C . PHE A 1 72 ? 10.911 -3.320 -17.459 1.00 87.88 72 PHE A C 1
ATOM 556 O O . PHE A 1 72 ? 11.903 -3.615 -18.126 1.00 87.88 72 PHE A O 1
ATOM 563 N N . SER A 1 73 ? 9.938 -4.198 -17.199 1.00 85.12 73 SER A N 1
ATOM 564 C CA . SER A 1 73 ? 9.997 -5.611 -17.595 1.00 85.12 73 SER A CA 1
ATOM 565 C C . SER A 1 73 ? 10.154 -5.837 -19.112 1.00 85.12 73 SER A C 1
ATOM 567 O O . SER A 1 73 ? 10.995 -6.656 -19.492 1.00 85.12 73 SER A O 1
ATOM 569 N N . PRO A 1 74 ? 9.443 -5.117 -20.006 1.00 85.00 74 PRO A N 1
ATOM 570 C CA . PRO A 1 74 ? 9.561 -5.319 -21.453 1.00 85.00 74 PRO A CA 1
ATOM 571 C C . PRO A 1 74 ? 10.906 -4.848 -22.027 1.00 85.00 74 PRO A C 1
ATOM 573 O O . PRO A 1 74 ? 11.326 -5.312 -23.082 1.00 85.00 74 PRO A O 1
ATOM 576 N N . ASN A 1 75 ? 11.606 -3.944 -21.330 1.00 85.94 75 ASN A N 1
ATOM 577 C CA . ASN A 1 75 ? 12.840 -3.306 -21.805 1.00 85.94 75 ASN A CA 1
ATOM 578 C C . ASN A 1 75 ? 14.118 -3.877 -21.154 1.00 85.94 75 ASN A C 1
ATOM 580 O O . ASN A 1 75 ? 15.201 -3.308 -21.315 1.00 85.94 75 ASN A O 1
ATOM 584 N N . LEU A 1 76 ? 14.027 -5.009 -20.442 1.00 84.00 76 LEU A N 1
ATOM 585 C CA . LEU A 1 76 ? 15.157 -5.613 -19.717 1.00 84.00 76 LEU A CA 1
ATOM 586 C C . LEU A 1 76 ? 16.329 -6.020 -20.616 1.00 84.00 76 LEU A C 1
ATOM 588 O O . LEU A 1 76 ? 17.485 -5.912 -20.212 1.00 84.00 76 LEU A O 1
ATOM 592 N N . THR A 1 77 ? 16.044 -6.485 -21.831 1.00 80.62 77 THR A N 1
ATOM 593 C CA . THR A 1 77 ? 17.064 -6.889 -22.811 1.00 80.62 77 THR A CA 1
ATOM 594 C C . THR A 1 77 ? 17.648 -5.701 -23.575 1.00 80.62 77 THR A C 1
ATOM 596 O O . THR A 1 77 ? 18.720 -5.820 -24.163 1.00 80.62 77 THR A O 1
ATOM 599 N N . ALA A 1 78 ? 16.965 -4.553 -23.557 1.00 80.00 78 ALA A N 1
ATOM 600 C CA . ALA A 1 78 ? 17.353 -3.359 -24.299 1.00 80.00 78 ALA A CA 1
ATOM 601 C C . ALA A 1 78 ? 18.296 -2.438 -23.506 1.00 80.00 78 ALA A C 1
ATOM 603 O O . ALA A 1 78 ? 19.098 -1.731 -24.114 1.00 80.00 78 ALA A O 1
ATOM 604 N N . ASN A 1 79 ? 18.217 -2.424 -22.169 1.00 83.12 79 ASN A N 1
ATOM 605 C CA . ASN A 1 79 ? 19.069 -1.581 -21.328 1.00 83.12 79 ASN A CA 1
ATOM 606 C C . ASN A 1 79 ? 19.298 -2.201 -19.936 1.00 83.12 79 ASN A C 1
ATOM 608 O O . ASN A 1 79 ? 18.356 -2.411 -19.174 1.00 83.12 79 ASN A O 1
ATOM 612 N N . ALA A 1 80 ? 20.565 -2.407 -19.562 1.00 84.31 80 ALA A N 1
ATOM 613 C CA . ALA A 1 80 ? 20.954 -2.953 -18.259 1.00 84.31 80 ALA A CA 1
ATOM 614 C C . ALA A 1 80 ? 20.490 -2.096 -17.062 1.00 84.31 80 ALA A C 1
ATOM 616 O O . ALA A 1 80 ? 20.242 -2.635 -15.984 1.00 84.31 80 ALA A O 1
ATOM 617 N N . GLN A 1 81 ? 20.311 -0.781 -17.240 1.00 88.56 81 GLN A N 1
ATOM 618 C CA . GLN A 1 81 ? 19.780 0.103 -16.195 1.00 88.56 81 GLN A CA 1
ATOM 619 C C . GLN A 1 81 ? 18.314 -0.205 -15.852 1.00 88.56 81 GLN A C 1
ATOM 621 O O . GLN A 1 81 ? 17.911 -0.012 -14.708 1.00 88.56 81 GLN A O 1
ATOM 626 N N . MET A 1 82 ? 17.527 -0.753 -16.790 1.00 87.81 82 MET A N 1
ATOM 627 C CA . MET A 1 82 ? 16.124 -1.126 -16.540 1.00 87.81 82 MET A CA 1
ATOM 628 C C . MET A 1 82 ? 16.009 -2.215 -15.476 1.00 87.81 82 MET A C 1
ATOM 630 O O . MET A 1 82 ? 15.061 -2.210 -14.696 1.00 87.81 82 MET A O 1
ATOM 634 N N . LYS A 1 83 ? 17.008 -3.100 -15.383 1.00 88.25 83 LYS A N 1
ATOM 635 C CA . LYS A 1 83 ? 17.080 -4.104 -14.319 1.00 88.25 83 LYS A CA 1
ATOM 636 C C . LYS A 1 83 ? 17.246 -3.457 -12.942 1.00 88.25 83 LYS A C 1
ATOM 638 O O . LYS A 1 83 ? 16.554 -3.839 -12.007 1.00 88.25 83 LYS A O 1
ATOM 643 N N . VAL A 1 84 ? 18.105 -2.442 -12.834 1.00 90.88 84 VAL A N 1
ATOM 644 C CA . VAL A 1 84 ? 18.323 -1.712 -11.574 1.00 90.88 84 VAL A CA 1
ATOM 645 C C . VAL A 1 84 ? 17.044 -0.992 -11.138 1.00 90.88 84 VAL A C 1
ATOM 647 O O . VAL A 1 84 ? 16.640 -1.112 -9.985 1.00 90.88 84 VAL A O 1
ATOM 650 N N . TYR A 1 85 ? 16.361 -0.299 -12.057 1.00 89.31 85 TYR A N 1
ATOM 651 C CA . TYR A 1 85 ? 15.082 0.354 -11.751 1.00 89.31 85 TYR A CA 1
ATOM 652 C C . TYR A 1 85 ? 13.990 -0.646 -11.358 1.00 89.31 85 TYR A C 1
ATOM 654 O O . TYR A 1 85 ? 13.256 -0.400 -10.401 1.00 89.31 85 TYR A O 1
ATOM 662 N N . LEU A 1 86 ? 13.916 -1.793 -12.040 1.00 91.12 86 LEU A N 1
ATOM 663 C CA . LEU A 1 86 ? 12.983 -2.866 -11.703 1.00 91.12 86 LEU A CA 1
ATOM 664 C C . LEU A 1 86 ? 13.192 -3.370 -10.269 1.00 91.12 86 LEU A C 1
ATOM 666 O O . LEU A 1 86 ? 12.222 -3.505 -9.522 1.00 91.12 86 LEU A O 1
ATOM 670 N N . ASP A 1 87 ? 14.440 -3.625 -9.877 1.00 90.81 87 ASP A N 1
ATOM 671 C CA . ASP A 1 87 ? 14.768 -4.138 -8.545 1.00 90.81 87 ASP A CA 1
ATOM 672 C C . ASP A 1 87 ? 14.447 -3.110 -7.448 1.00 90.81 87 ASP A C 1
ATOM 674 O O . ASP A 1 87 ? 13.871 -3.466 -6.418 1.00 90.81 87 ASP A O 1
ATOM 678 N N . ILE A 1 88 ? 14.716 -1.821 -7.694 1.00 93.75 88 ILE A N 1
ATOM 679 C CA . ILE A 1 88 ? 14.351 -0.732 -6.774 1.00 93.75 88 ILE A CA 1
ATOM 680 C C . ILE A 1 88 ? 12.832 -0.670 -6.583 1.00 93.75 88 ILE A C 1
ATOM 682 O O . ILE A 1 88 ? 12.353 -0.644 -5.450 1.00 93.75 88 ILE A O 1
ATOM 686 N N . PHE A 1 89 ? 12.058 -0.677 -7.670 1.00 92.88 89 PHE A N 1
ATOM 687 C CA . PHE A 1 89 ? 10.599 -0.575 -7.591 1.00 92.88 89 PHE A CA 1
ATOM 688 C C . PHE A 1 89 ? 9.976 -1.801 -6.913 1.00 92.88 89 PHE A C 1
ATOM 690 O O . PHE A 1 89 ? 9.062 -1.657 -6.102 1.00 92.88 89 PHE A O 1
ATOM 697 N N . ARG A 1 90 ? 10.521 -2.999 -7.151 1.00 90.31 90 ARG A N 1
ATOM 698 C CA . ARG A 1 90 ? 10.117 -4.218 -6.435 1.00 90.31 90 ARG A CA 1
ATOM 699 C C . ARG A 1 90 ? 10.409 -4.137 -4.939 1.00 90.31 90 ARG A C 1
ATOM 701 O O . ARG A 1 90 ? 9.556 -4.526 -4.143 1.00 90.31 90 ARG A O 1
ATOM 708 N N . ALA A 1 91 ? 11.574 -3.617 -4.551 1.00 93.31 91 ALA A N 1
ATOM 709 C CA . ALA A 1 91 ? 11.916 -3.419 -3.146 1.00 93.31 91 ALA A CA 1
ATOM 710 C C . ALA A 1 91 ? 10.963 -2.422 -2.468 1.00 93.31 91 ALA A C 1
ATOM 712 O O . ALA A 1 91 ? 10.478 -2.693 -1.371 1.0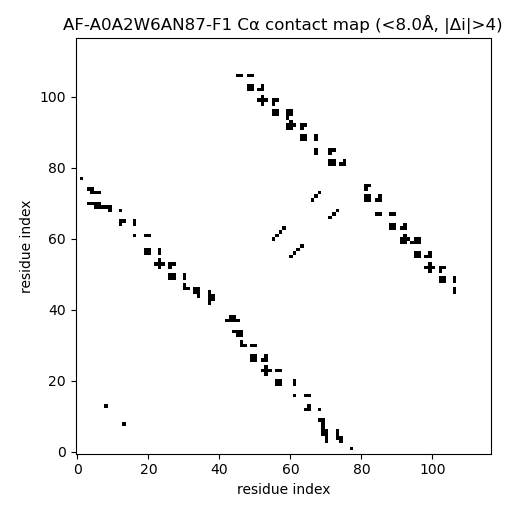0 93.31 91 ALA A O 1
ATOM 713 N N . VAL A 1 92 ? 10.626 -1.317 -3.144 1.00 94.06 92 VAL A N 1
ATOM 714 C CA . VAL A 1 92 ? 9.629 -0.345 -2.661 1.00 94.06 92 VAL A CA 1
ATOM 715 C C . VAL A 1 92 ? 8.265 -1.008 -2.465 1.00 94.06 92 VAL A C 1
ATOM 717 O O . VAL A 1 92 ? 7.668 -0.842 -1.405 1.00 94.06 92 VAL A O 1
ATOM 720 N N . SER A 1 93 ? 7.799 -1.815 -3.422 1.00 92.62 93 SER A N 1
ATOM 721 C CA . SER A 1 93 ? 6.537 -2.555 -3.289 1.00 92.62 93 SER A CA 1
ATOM 722 C C . SER A 1 93 ? 6.539 -3.568 -2.154 1.00 92.62 93 SER A C 1
ATOM 724 O O . SER A 1 93 ? 5.546 -3.685 -1.437 1.00 92.62 93 SER A O 1
ATOM 726 N N . PHE A 1 94 ? 7.649 -4.271 -1.943 1.00 93.06 94 PHE A N 1
ATOM 727 C CA . PHE A 1 94 ? 7.782 -5.212 -0.836 1.00 93.06 94 PHE A CA 1
ATOM 728 C C . PHE A 1 94 ? 7.755 -4.509 0.528 1.00 93.06 94 PHE A C 1
ATOM 730 O O . PHE A 1 94 ? 6.978 -4.887 1.406 1.00 93.06 94 PHE A O 1
ATOM 737 N N . ILE A 1 95 ? 8.555 -3.452 0.696 1.00 95.25 95 ILE A N 1
ATOM 738 C CA . ILE A 1 95 ? 8.593 -2.657 1.933 1.00 95.25 95 ILE A CA 1
ATOM 739 C C . ILE A 1 95 ? 7.231 -2.006 2.183 1.00 95.25 95 ILE A C 1
ATOM 741 O O . ILE A 1 95 ? 6.727 -2.028 3.301 1.00 95.25 95 ILE A O 1
ATOM 745 N N . GLY A 1 96 ? 6.611 -1.484 1.129 1.00 93.62 96 GLY A N 1
ATOM 746 C CA . GLY A 1 96 ? 5.273 -0.917 1.151 1.00 93.62 96 GLY A CA 1
ATOM 747 C C . GLY A 1 96 ? 4.214 -1.871 1.694 1.00 93.62 96 GLY A C 1
ATOM 748 O O . GLY A 1 96 ? 3.470 -1.524 2.613 1.00 93.62 96 GLY A O 1
ATOM 749 N N . MET A 1 97 ? 4.195 -3.107 1.187 1.00 93.69 97 MET A N 1
ATOM 750 C CA . MET A 1 97 ? 3.317 -4.159 1.704 1.00 93.69 97 MET A CA 1
ATOM 751 C C . MET A 1 97 ? 3.614 -4.504 3.162 1.00 93.69 97 MET A C 1
ATOM 753 O O . MET A 1 97 ? 2.676 -4.669 3.939 1.00 93.69 97 MET A O 1
ATOM 757 N N . LEU A 1 98 ? 4.888 -4.589 3.559 1.00 95.44 98 LEU A N 1
ATOM 758 C CA . LEU A 1 98 ? 5.248 -4.838 4.956 1.00 95.44 98 LEU A CA 1
ATOM 759 C C . LEU A 1 98 ? 4.713 -3.735 5.871 1.00 95.44 98 LEU A C 1
ATOM 761 O O . LEU A 1 98 ? 4.046 -4.035 6.859 1.00 95.44 98 LEU A O 1
ATOM 765 N N . VAL A 1 99 ? 4.928 -2.468 5.518 1.00 95.25 99 VAL A N 1
ATOM 766 C CA . VAL A 1 99 ? 4.420 -1.326 6.290 1.00 95.25 99 VAL A CA 1
ATOM 767 C C . VAL A 1 99 ? 2.894 -1.366 6.376 1.00 95.25 99 VAL A C 1
ATOM 769 O O . VAL A 1 99 ? 2.346 -1.261 7.472 1.00 95.25 99 VAL A O 1
ATOM 772 N N . ALA A 1 100 ? 2.201 -1.590 5.258 1.00 94.38 100 ALA A N 1
ATOM 773 C CA . ALA A 1 100 ? 0.746 -1.717 5.254 1.00 94.38 100 ALA A CA 1
ATOM 774 C C . ALA A 1 100 ? 0.260 -2.884 6.129 1.00 94.38 100 ALA A C 1
ATOM 776 O O . ALA A 1 100 ? -0.698 -2.728 6.884 1.00 94.38 100 ALA A O 1
ATOM 777 N N . SER A 1 101 ? 0.943 -4.031 6.091 1.00 92.50 101 SER A N 1
ATOM 778 C CA . SER A 1 101 ? 0.590 -5.191 6.915 1.00 92.50 101 SER A CA 1
ATOM 779 C C . SER A 1 101 ? 0.709 -4.891 8.411 1.00 92.50 101 SER A C 1
ATOM 781 O O . SER A 1 101 ? -0.192 -5.229 9.173 1.00 92.50 101 SER A O 1
ATOM 783 N N . VAL A 1 102 ? 1.759 -4.176 8.828 1.00 95.25 102 VAL A N 1
ATOM 784 C CA . VAL A 1 102 ? 1.956 -3.758 10.223 1.00 95.25 102 VAL A CA 1
ATOM 785 C C . VAL A 1 102 ? 0.877 -2.759 10.645 1.00 95.25 102 VAL A C 1
ATOM 787 O O . VAL A 1 102 ? 0.290 -2.906 11.718 1.00 95.25 102 VAL A O 1
ATOM 790 N N . LEU A 1 103 ? 0.567 -1.785 9.786 1.00 94.00 103 LEU A N 1
ATOM 791 C CA . LEU A 1 103 ? -0.469 -0.783 10.039 1.00 94.00 103 LEU A CA 1
ATOM 792 C C . LEU A 1 103 ? -1.871 -1.386 10.186 1.00 94.00 103 LEU A C 1
ATOM 794 O O . LEU A 1 103 ? -2.674 -0.836 10.930 1.00 94.00 103 LEU A O 1
ATOM 798 N N . VAL A 1 104 ? -2.170 -2.509 9.526 1.00 92.88 104 VAL A N 1
ATOM 799 C CA . VAL A 1 104 ? -3.436 -3.247 9.709 1.00 92.88 104 VAL A CA 1
ATOM 800 C C . VAL A 1 104 ? -3.368 -4.213 10.898 1.00 92.88 104 VAL A C 1
ATOM 802 O O . VAL A 1 104 ? -4.360 -4.391 11.609 1.00 92.88 104 VAL A O 1
ATOM 805 N N . ALA A 1 105 ? -2.211 -4.825 11.157 1.00 92.56 105 ALA A N 1
ATOM 806 C CA . ALA A 1 105 ? -2.042 -5.797 12.234 1.00 92.56 105 ALA A CA 1
ATOM 807 C C . ALA A 1 105 ? -2.208 -5.169 13.625 1.00 92.56 105 ALA A C 1
ATOM 809 O O . ALA A 1 105 ? -2.910 -5.731 14.464 1.00 92.56 105 ALA A O 1
ATOM 810 N N . ILE A 1 106 ? -1.617 -3.992 13.861 1.00 91.12 106 ILE A N 1
ATOM 811 C CA . ILE A 1 106 ? -1.712 -3.269 15.141 1.00 91.1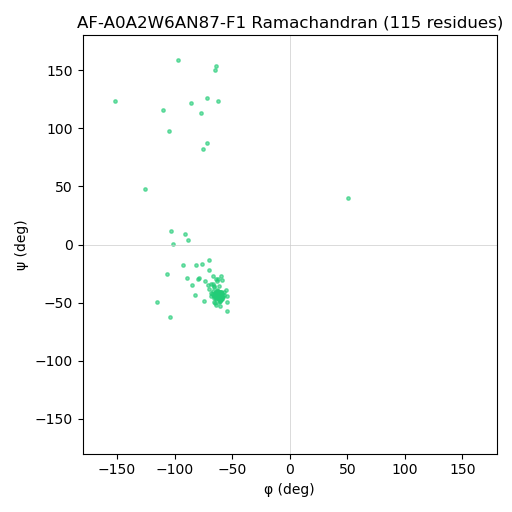2 106 ILE A CA 1
ATOM 812 C C . ILE A 1 106 ? -3.173 -3.027 15.570 1.00 91.12 106 ILE A C 1
ATOM 814 O O . ILE A 1 106 ? -3.549 -3.478 16.655 1.00 91.12 106 ILE A O 1
ATOM 818 N N . PRO A 1 107 ? -4.026 -2.360 14.766 1.00 88.31 107 PRO A N 1
ATOM 819 C CA . PRO A 1 107 ? -5.401 -2.086 15.160 1.00 88.31 107 PRO A CA 1
ATOM 820 C C . PRO A 1 107 ? -6.234 -3.366 15.282 1.00 88.31 107 PRO A C 1
ATOM 822 O O . PRO A 1 107 ? -7.059 -3.464 16.187 1.00 88.31 107 PRO A O 1
ATOM 825 N N . SER A 1 108 ? -5.973 -4.375 14.444 1.00 87.06 108 SER A N 1
ATOM 826 C CA . SER A 1 108 ? -6.642 -5.681 14.536 1.00 87.06 108 SER A CA 1
ATOM 827 C C . SER A 1 108 ? -6.324 -6.388 15.858 1.00 87.06 108 SER A C 1
ATOM 829 O O . SER A 1 108 ? -7.220 -6.899 16.527 1.00 87.06 108 SER A O 1
ATOM 831 N N . MET A 1 109 ? -5.056 -6.374 16.276 1.00 90.38 109 MET A N 1
ATOM 832 C CA . MET A 1 109 ? -4.620 -6.972 17.536 1.00 90.38 109 MET A CA 1
ATOM 833 C C . MET A 1 109 ? -5.179 -6.217 18.748 1.00 90.38 109 MET A C 1
ATOM 835 O O . MET A 1 109 ? -5.651 -6.845 19.693 1.00 90.38 109 MET A O 1
ATOM 839 N N . LEU A 1 110 ? -5.180 -4.881 18.720 1.00 88.38 110 LEU A N 1
ATOM 840 C CA . LEU A 1 110 ? -5.762 -4.065 19.791 1.00 88.38 110 LEU A CA 1
ATOM 841 C C . LEU A 1 110 ? -7.271 -4.289 19.929 1.00 88.38 110 LEU A C 1
ATOM 843 O O . LEU A 1 110 ? -7.758 -4.453 21.046 1.00 88.38 110 LEU A O 1
ATOM 847 N N . TYR A 1 111 ? -7.995 -4.361 18.810 1.00 85.06 111 TYR A N 1
ATOM 848 C CA . TYR A 1 111 ? -9.425 -4.659 18.809 1.00 85.06 111 TYR A CA 1
ATOM 849 C C . TYR A 1 111 ? -9.725 -6.037 19.417 1.00 85.06 111 TYR A C 1
ATOM 851 O O 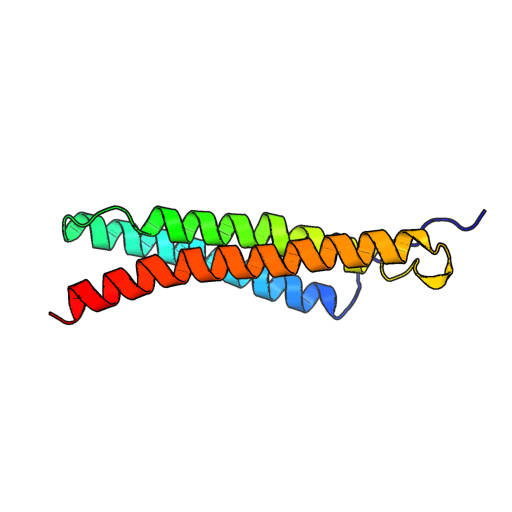. TYR A 1 111 ? -10.611 -6.159 20.266 1.00 85.06 111 TYR A O 1
ATOM 859 N N . LEU A 1 112 ? -8.950 -7.064 19.049 1.00 86.88 112 LEU A N 1
ATOM 860 C CA . LEU A 1 112 ? -9.071 -8.401 19.639 1.00 86.88 112 LEU A CA 1
ATOM 861 C C . LEU A 1 112 ? -8.824 -8.377 21.151 1.00 86.88 112 LEU A C 1
ATOM 863 O O . LEU A 1 112 ? -9.621 -8.919 21.906 1.00 86.88 112 LEU A O 1
ATOM 867 N N . LEU A 1 113 ? -7.773 -7.694 21.610 1.00 87.31 113 LEU A N 1
ATOM 868 C CA . LEU A 1 113 ? -7.454 -7.591 23.039 1.00 87.31 113 LEU A CA 1
ATOM 869 C C . LEU A 1 113 ? -8.527 -6.853 23.853 1.00 87.31 113 LEU A C 1
ATOM 871 O O . LEU A 1 113 ? -8.674 -7.119 25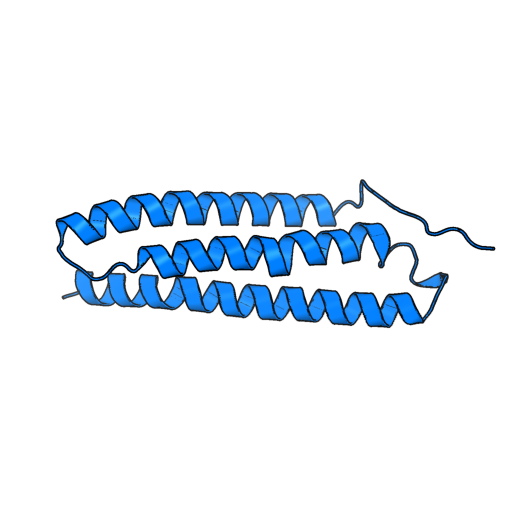.046 1.00 87.31 113 LEU A O 1
ATOM 875 N N . TRP A 1 114 ? -9.245 -5.907 23.245 1.00 85.44 114 TRP A N 1
ATOM 876 C CA . TRP A 1 114 ? -10.336 -5.189 23.909 1.00 85.44 114 TRP A CA 1
ATOM 877 C C . TRP A 1 114 ? -11.640 -5.974 23.953 1.00 85.44 114 TRP A C 1
ATOM 879 O O . TRP A 1 114 ? -12.419 -5.762 24.873 1.00 85.44 114 TRP A O 1
ATOM 889 N N . THR A 1 115 ? -11.886 -6.838 22.969 1.00 80.81 115 THR A N 1
ATOM 890 C CA . THR A 1 115 ? -13.119 -7.634 22.870 1.00 80.81 115 THR A CA 1
ATOM 891 C C . THR A 1 115 ? -13.001 -9.007 23.528 1.00 80.81 115 THR A C 1
ATOM 893 O O . THR A 1 115 ? -14.015 -9.629 23.824 1.00 80.81 115 THR A O 1
ATOM 896 N N . SER A 1 116 ? -11.779 -9.484 23.785 1.00 81.12 116 SER A N 1
ATOM 897 C CA . SER A 1 116 ? -11.514 -10.765 24.448 1.00 81.12 116 SER A CA 1
ATOM 898 C C . SER A 1 116 ? -11.447 -10.689 25.981 1.00 81.12 116 SER A C 1
ATOM 900 O O . SER A 1 116 ? -11.061 -11.675 26.609 1.00 81.12 116 SER A O 1
ATOM 902 N N . ARG A 1 117 ? -11.707 -9.525 26.583 1.00 57.03 117 ARG A N 1
ATOM 903 C CA . ARG A 1 117 ? -11.747 -9.305 28.037 1.00 57.03 117 ARG A CA 1
ATOM 904 C C . ARG A 1 117 ? -13.163 -8.958 28.457 1.00 57.03 117 ARG A C 1
ATOM 906 O O . ARG A 1 117 ? -13.560 -9.440 29.536 1.00 57.03 117 ARG A O 1
#

pLDDT: mean 87.64, std 8.19, range [45.69, 95.44]

Solvent-accessible surface area (backbone atoms only — not comparable to full-atom values): 6022 Å² total; per-residue (Å²): 133,88,74,87,54,74,43,91,79,43,80,67,53,57,62,54,38,51,52,51,51,52,49,28,52,50,35,43,56,47,17,54,54,48,37,60,53,29,57,75,70,72,47,78,80,48,23,57,40,27,37,50,18,22,52,36,34,44,67,26,26,42,53,33,48,48,49,32,50,23,44,24,60,74,30,44,90,77,35,75,66,32,50,56,54,34,53,52,33,51,50,45,21,52,52,23,45,52,52,21,51,50,35,42,45,55,44,53,52,52,51,50,61,65,72,76,109

Secondary structure (DSSP, 8-state):
--PPP--TT-TTHHHHHHHHHHHHHHHHHHHHHHHHHHHHTT---THHHHHHHHHHIIIIIIHHHHHIIIIIGGGTTT-HHHHHHHHHHHHHHHHHHHHHHHHHHHHHHHHHHHH--

Foldseek 3Di:
DDDFQFAQDQPPLVVVLVVLLVVLVVLLVVLVVVQVVCVVVVHPNLSVLSNVLSVLLCVQANVLSSCLRGGLVVCVVVDVVSVVSNVVSVVSNVVSNVSSVVSVVVSVVVVCVVVVD

Radius of gyration: 18.36 Å; Cα contacts (8 Å, |Δi|>4): 122; chains: 1; bounding box: 41×17×60 Å